Protein AF-A0A7S0CA68-F1 (afdb_monomer_lite)

InterPro domains:
  IPR006640 SprT-like [PF10263] (1-51)
  IPR006640 SprT-like [SM00731] (1-96)

Secondary structure (DSSP, 8-state):
-HHHHHHHHHHHHHHHHHHH---SSTTSHHHHHHHHHHHHHSTT----SS-------SEEEEES-TTT--EEEESS----TTT---TTT---EEEEPPPPTT--SGGG--B---PPPPHHHHHHHHHHHHHHH--

Sequence (135 aa):
ERLRATLLHEMCHAAAWLLDGVHTPPHGKNFKKWATIAMKKIKNVSVTTRHDYEIAYKFAWACTNEECGAVIKRQSRSVQVEKHCCASCKGKLIEIEVPTRGQSTKAGLTPKVKRDPSGFSLFVKENSRSVRQQM

Radius of gyration: 22.89 Å; chains: 1; bounding box: 49×37×55 Å

Structure (mmCIF, N/CA/C/O backbone):
data_AF-A0A7S0CA68-F1
#
_entry.id   AF-A0A7S0CA68-F1
#
loop_
_atom_site.group_PDB
_atom_site.id
_atom_site.type_symbol
_atom_site.label_atom_id
_atom_site.label_alt_id
_atom_site.label_comp_id
_atom_site.label_asym_id
_atom_site.label_entity_id
_atom_site.label_seq_id
_atom_site.pdbx_PDB_ins_code
_atom_site.Cartn_x
_atom_site.Cartn_y
_atom_site.Cartn_z
_atom_site.occupancy
_atom_site.B_iso_or_equiv
_atom_site.auth_seq_id
_atom_site.auth_comp_id
_atom_site.auth_asym_id
_atom_site.auth_atom_id
_atom_site.pdbx_PDB_model_num
ATOM 1 N N . GLU A 1 1 ? -1.668 -12.629 16.067 1.00 61.91 1 GLU A N 1
ATOM 2 C CA . GLU A 1 1 ? -1.860 -11.182 16.325 1.00 61.91 1 GLU A CA 1
ATOM 3 C C . GLU A 1 1 ? -2.539 -10.454 15.161 1.00 61.91 1 GLU A C 1
ATOM 5 O O . GLU A 1 1 ? -3.619 -9.908 15.358 1.00 61.91 1 GLU A O 1
ATOM 10 N N . ARG A 1 2 ? -1.995 -10.550 13.935 1.00 75.94 2 ARG A N 1
ATOM 11 C CA . ARG A 1 2 ? -2.513 -9.878 12.724 1.00 75.94 2 ARG A CA 1
ATOM 12 C C . ARG A 1 2 ? -4.020 -10.030 12.482 1.00 75.94 2 ARG A C 1
ATOM 14 O O . ARG A 1 2 ? -4.687 -9.032 12.264 1.00 75.94 2 ARG A O 1
ATOM 21 N N . LEU A 1 3 ? -4.572 -11.244 12.585 1.00 86.44 3 LEU A N 1
ATOM 22 C CA . LEU A 1 3 ? -6.011 -11.474 12.377 1.00 86.44 3 LEU A CA 1
ATOM 23 C C . LEU A 1 3 ? -6.884 -10.661 13.349 1.00 86.44 3 LEU A C 1
ATOM 25 O O . LEU A 1 3 ? -7.892 -10.101 12.938 1.00 86.44 3 LEU A O 1
ATOM 29 N N . ARG A 1 4 ? -6.481 -10.567 14.626 1.00 90.06 4 ARG A N 1
ATOM 30 C CA . ARG A 1 4 ? -7.228 -9.818 15.650 1.00 90.06 4 ARG A CA 1
ATOM 31 C C . ARG A 1 4 ? -7.174 -8.319 15.371 1.00 90.06 4 ARG A C 1
ATOM 33 O O . ARG A 1 4 ? -8.200 -7.662 15.470 1.00 90.06 4 ARG A O 1
ATOM 40 N N . ALA A 1 5 ? -6.008 -7.803 14.981 1.00 89.75 5 ALA A N 1
ATOM 41 C CA . ALA A 1 5 ? -5.843 -6.401 14.601 1.00 89.75 5 ALA A CA 1
ATOM 42 C C . ALA A 1 5 ? -6.661 -6.044 13.350 1.00 89.75 5 ALA A C 1
ATOM 44 O O . ALA A 1 5 ? -7.372 -5.043 13.354 1.00 89.75 5 ALA A O 1
ATOM 45 N N . THR A 1 6 ? -6.620 -6.889 12.313 1.00 92.25 6 THR A N 1
ATOM 46 C CA . THR A 1 6 ? -7.416 -6.707 11.091 1.00 92.25 6 THR A CA 1
ATOM 47 C C . THR A 1 6 ? -8.910 -6.756 11.388 1.00 92.25 6 THR A C 1
ATOM 49 O O . THR A 1 6 ? -9.625 -5.840 11.008 1.00 92.25 6 THR A O 1
ATOM 52 N N . LEU A 1 7 ? -9.392 -7.769 12.114 1.00 93.75 7 LEU A N 1
ATOM 53 C CA . LEU A 1 7 ? -10.812 -7.858 12.457 1.00 93.75 7 LEU A CA 1
ATOM 54 C C . LEU A 1 7 ? -11.267 -6.632 13.257 1.00 93.75 7 LEU A C 1
ATOM 56 O O . LEU A 1 7 ? -12.308 -6.054 12.962 1.00 93.75 7 LEU A O 1
ATOM 60 N N . LEU A 1 8 ? -10.470 -6.202 14.236 1.00 94.94 8 LEU A N 1
ATOM 61 C CA . LEU A 1 8 ? -10.816 -5.055 15.067 1.00 94.94 8 LEU A CA 1
ATOM 62 C C . LEU A 1 8 ? -10.810 -3.735 14.280 1.00 94.94 8 LEU A C 1
ATOM 64 O O . LEU A 1 8 ? -11.633 -2.864 14.555 1.00 94.94 8 LEU A O 1
ATOM 68 N N . HIS A 1 9 ? -9.939 -3.602 13.275 1.00 95.25 9 HIS A N 1
ATOM 69 C CA . HIS A 1 9 ? -9.961 -2.501 12.310 1.00 95.25 9 HIS A CA 1
ATOM 70 C C . HIS A 1 9 ? -11.286 -2.463 11.537 1.00 95.25 9 HIS A C 1
ATOM 72 O O . HIS A 1 9 ? -11.954 -1.428 11.526 1.00 95.25 9 HIS A O 1
ATOM 78 N N . GLU A 1 10 ? -11.716 -3.593 10.970 1.00 96.38 10 GLU A N 1
ATOM 79 C CA . GLU A 1 10 ? -12.992 -3.663 10.242 1.00 96.38 10 GLU A CA 1
ATOM 80 C C . GLU A 1 10 ? -14.196 -3.407 11.162 1.00 96.38 10 GLU A C 1
ATOM 82 O O . GLU A 1 10 ? -15.147 -2.727 10.778 1.00 96.38 10 GLU A O 1
ATOM 87 N N . MET A 1 11 ? -14.136 -3.852 12.422 1.00 96.94 11 MET A N 1
ATOM 88 C CA . MET A 1 11 ? -15.163 -3.528 13.419 1.00 96.94 11 MET A CA 1
ATOM 89 C C . MET A 1 11 ? -15.219 -2.028 13.744 1.00 96.94 11 MET A C 1
ATOM 91 O O . MET A 1 11 ? -16.301 -1.507 13.999 1.00 96.94 11 MET A O 1
ATOM 95 N N . CYS A 1 12 ? -14.091 -1.310 13.707 1.00 97.25 12 CYS A N 1
ATOM 96 C CA . CYS A 1 12 ? -14.083 0.146 13.888 1.00 97.25 12 CYS A CA 1
ATOM 97 C C . CYS A 1 12 ? -14.741 0.872 12.708 1.00 97.25 12 CYS A C 1
ATOM 99 O O . CYS A 1 12 ? -15.444 1.860 12.925 1.00 97.25 12 CYS A O 1
ATOM 101 N N . HIS A 1 13 ? -14.565 0.372 11.479 1.00 97.44 13 HIS A N 1
ATOM 102 C CA . HIS A 1 13 ? -15.323 0.856 10.321 1.00 97.44 13 HIS A CA 1
ATOM 103 C C . HIS A 1 13 ? -16.820 0.594 10.480 1.00 97.44 13 HIS A C 1
ATOM 105 O O . HIS A 1 13 ? -17.619 1.517 10.323 1.00 97.44 13 HIS A O 1
ATOM 111 N N . ALA A 1 14 ? -17.195 -0.631 10.854 1.00 97.88 14 ALA A N 1
ATOM 112 C CA . ALA A 1 14 ? -18.591 -0.997 11.067 1.00 97.88 14 ALA A CA 1
ATOM 113 C C . ALA A 1 14 ? -19.246 -0.138 12.161 1.00 97.88 14 ALA A C 1
ATOM 115 O O . ALA A 1 14 ? -20.358 0.341 11.973 1.00 97.88 14 ALA A O 1
ATOM 116 N N . ALA A 1 15 ? -18.551 0.121 13.271 1.00 97.81 15 ALA A N 1
ATOM 117 C CA . ALA A 1 15 ? -19.058 0.966 14.349 1.00 97.81 15 ALA A CA 1
ATOM 118 C C . ALA A 1 15 ? -19.211 2.435 13.922 1.00 97.81 15 ALA A C 1
ATOM 120 O O . ALA A 1 15 ? -20.242 3.044 14.200 1.00 97.81 15 ALA A O 1
ATOM 121 N N . ALA A 1 16 ? -18.233 2.999 13.203 1.00 97.75 16 ALA A N 1
ATOM 122 C CA . ALA A 1 16 ? -18.341 4.359 12.672 1.00 97.75 16 ALA A CA 1
ATOM 123 C C . ALA A 1 16 ? -19.540 4.505 11.717 1.00 97.75 16 ALA A C 1
ATOM 125 O O . ALA A 1 16 ? -20.260 5.502 11.781 1.00 97.75 16 ALA A O 1
ATOM 126 N N . TRP A 1 17 ? -19.791 3.489 10.887 1.00 97.94 17 TRP A N 1
ATOM 127 C CA . TRP A 1 17 ? -20.912 3.494 9.956 1.00 97.94 17 TRP A CA 1
ATOM 128 C C . TRP A 1 17 ? -22.262 3.282 10.650 1.00 97.94 17 TRP A C 1
ATOM 130 O O . TRP A 1 17 ? -23.155 4.110 10.497 1.00 97.94 17 TRP A O 1
ATOM 140 N N . LEU A 1 18 ? -22.410 2.204 11.424 1.00 98.19 18 LEU A N 1
ATOM 141 C CA . LEU A 1 18 ? -23.693 1.796 12.003 1.00 98.19 18 LEU A CA 1
ATOM 142 C C . LEU A 1 18 ? -24.118 2.660 13.195 1.00 98.19 18 LEU A C 1
ATOM 144 O O . LEU A 1 18 ? -25.312 2.869 13.386 1.00 98.19 18 LEU A O 1
ATOM 148 N N . LEU A 1 19 ? -23.167 3.138 14.007 1.00 97.69 19 LEU A N 1
ATOM 149 C CA . LEU A 1 19 ? -23.474 3.863 15.247 1.00 97.69 19 LEU A CA 1
ATOM 150 C C . LEU A 1 19 ? -23.360 5.378 15.097 1.00 97.69 19 LEU A C 1
ATOM 152 O O . LEU A 1 19 ? -24.133 6.100 15.716 1.00 97.69 19 LEU A O 1
ATOM 156 N N . ASP A 1 20 ? -22.409 5.867 14.295 1.00 97.25 20 ASP A N 1
ATOM 157 C CA . ASP A 1 20 ? -22.232 7.309 14.100 1.00 97.25 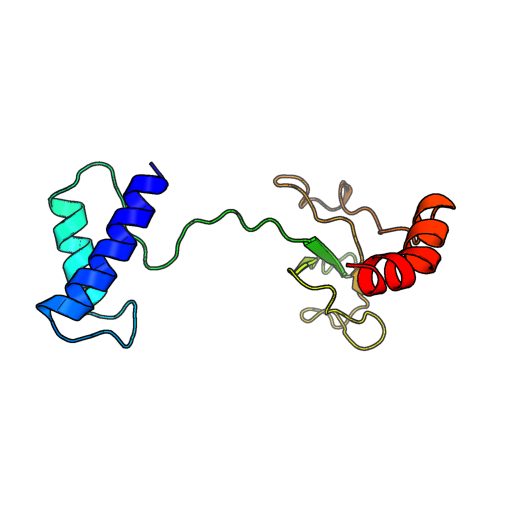20 ASP A CA 1
ATOM 158 C C . ASP A 1 20 ? -22.723 7.805 12.722 1.00 97.25 20 ASP A C 1
ATOM 160 O O . ASP A 1 20 ? -22.698 9.009 12.473 1.00 97.25 20 ASP A O 1
ATOM 164 N N . GLY A 1 21 ? -23.132 6.918 11.805 1.00 97.25 21 GLY A N 1
ATOM 165 C CA . GLY A 1 21 ? -23.590 7.297 10.460 1.00 97.25 21 GLY A CA 1
ATOM 166 C C . GLY A 1 21 ? -22.485 7.821 9.531 1.00 97.25 21 GLY A C 1
ATOM 167 O O . GLY A 1 21 ? -22.782 8.380 8.475 1.00 97.25 21 GLY A O 1
ATOM 168 N N . VAL A 1 22 ? -21.206 7.658 9.891 1.00 95.50 22 VAL A N 1
ATOM 169 C CA . VAL A 1 22 ? -20.061 8.207 9.147 1.00 95.50 22 VAL A CA 1
ATOM 170 C C . VAL A 1 22 ? -19.271 7.084 8.484 1.00 95.50 22 VAL A C 1
ATOM 172 O O . VAL A 1 22 ? -18.651 6.268 9.159 1.00 95.50 22 VAL A O 1
ATOM 175 N N . HIS A 1 23 ? -19.225 7.089 7.151 1.00 91.62 23 HIS A N 1
ATOM 176 C CA . HIS A 1 23 ? -18.395 6.161 6.366 1.00 91.62 23 HIS A CA 1
ATOM 177 C C . HIS A 1 23 ? -17.267 6.864 5.585 1.00 91.62 23 HIS A C 1
ATOM 179 O O . HIS A 1 23 ? -16.312 6.215 5.162 1.00 91.62 23 HIS A O 1
ATOM 185 N N . THR A 1 24 ? -17.345 8.192 5.427 1.00 93.19 24 THR A N 1
ATOM 186 C CA . THR A 1 24 ? -16.361 9.005 4.697 1.00 93.19 24 THR A CA 1
ATOM 187 C C . THR A 1 24 ? -15.902 10.189 5.560 1.00 93.19 24 THR A C 1
ATOM 189 O O . THR A 1 24 ? -16.749 10.917 6.075 1.00 93.19 24 THR A O 1
ATOM 192 N N . PRO A 1 25 ? -14.584 10.429 5.713 1.00 92.25 25 PRO A N 1
ATOM 193 C CA . PRO A 1 25 ? -13.481 9.572 5.276 1.00 92.25 25 PRO A CA 1
ATOM 194 C C . PRO A 1 25 ? -13.387 8.285 6.125 1.00 92.25 25 PRO A C 1
ATOM 196 O O . PRO A 1 25 ? -13.659 8.332 7.328 1.00 92.25 25 PRO A O 1
ATOM 199 N N . PRO A 1 26 ? -12.935 7.157 5.545 1.00 89.81 26 PRO A N 1
ATOM 200 C CA . PRO A 1 26 ? -12.976 5.841 6.194 1.00 89.81 26 PRO A CA 1
ATOM 201 C C . PRO A 1 26 ? -12.189 5.781 7.513 1.00 89.81 26 PRO A C 1
ATOM 203 O O . PRO A 1 26 ? -12.631 5.145 8.465 1.00 89.81 26 PRO A O 1
ATOM 206 N N . HIS A 1 27 ? -11.060 6.494 7.611 1.00 95.50 27 HIS A N 1
ATOM 207 C CA . HIS A 1 27 ? -10.198 6.543 8.806 1.00 95.50 27 HIS A CA 1
ATOM 208 C C . HIS A 1 27 ? -10.227 7.908 9.521 1.00 95.50 27 HIS A C 1
ATOM 210 O O . HIS A 1 27 ? -9.222 8.366 10.074 1.00 95.50 27 HIS A O 1
ATOM 216 N N . GLY A 1 28 ? -11.380 8.584 9.476 1.00 94.19 28 GLY A N 1
ATOM 217 C CA . GLY A 1 28 ? -11.612 9.896 10.087 1.00 94.19 28 GLY A CA 1
ATOM 218 C C . GLY A 1 28 ? -11.684 9.901 11.622 1.00 94.19 28 GLY A C 1
ATOM 219 O O . GLY A 1 28 ? -11.286 8.954 12.303 1.00 94.19 28 GLY A O 1
ATOM 220 N N . LYS A 1 29 ? -12.218 10.991 12.194 1.00 97.00 29 LYS A N 1
ATOM 221 C CA . LYS A 1 29 ? -12.359 11.170 13.655 1.00 97.00 29 LYS A CA 1
ATOM 222 C C . LYS A 1 29 ? -13.138 10.018 14.309 1.00 97.00 29 LYS A C 1
ATOM 224 O O . LYS A 1 29 ? -12.706 9.503 15.337 1.00 97.00 29 LYS A O 1
ATOM 229 N N . ASN A 1 30 ? -14.229 9.578 13.684 1.00 97.44 30 ASN A N 1
ATOM 230 C CA . ASN A 1 30 ? -15.092 8.501 14.177 1.00 97.44 30 ASN A CA 1
ATOM 231 C C . ASN A 1 30 ? -14.371 7.152 14.222 1.00 97.44 30 ASN A C 1
ATOM 233 O O . ASN A 1 30 ? -14.386 6.483 15.251 1.00 97.44 30 ASN A O 1
ATOM 237 N N . PHE A 1 31 ? -13.641 6.795 13.163 1.00 97.69 31 PHE A N 1
ATOM 238 C CA . PHE A 1 31 ? -12.803 5.596 13.172 1.00 97.69 31 PHE A CA 1
ATOM 239 C C . PHE A 1 31 ? -11.788 5.631 14.325 1.00 97.69 31 PHE A C 1
ATOM 241 O O . PHE A 1 31 ? -11.680 4.674 15.087 1.00 97.69 31 PHE A O 1
ATOM 248 N N . LYS A 1 32 ? -11.081 6.757 14.513 1.00 96.81 32 LYS A N 1
ATOM 249 C CA . LYS A 1 32 ? -10.080 6.917 15.588 1.00 96.81 32 LYS A CA 1
ATOM 250 C C . LYS A 1 32 ? -10.693 6.837 16.992 1.00 96.81 32 LYS A C 1
ATOM 252 O O . LYS A 1 32 ? -10.067 6.282 17.899 1.00 96.81 32 LYS A O 1
ATOM 257 N N . LYS A 1 33 ? -11.915 7.356 17.172 1.00 97.50 33 LYS A N 1
ATOM 258 C CA . LYS A 1 33 ? -12.717 7.205 18.399 1.00 97.50 33 LYS A CA 1
ATOM 259 C C . LYS A 1 33 ? -12.943 5.721 18.700 1.00 97.50 33 LYS A C 1
ATOM 261 O O . LYS A 1 33 ? -12.567 5.266 19.780 1.00 97.50 33 LYS A O 1
ATOM 266 N N . TRP A 1 34 ? -13.480 4.958 17.747 1.00 97.75 34 TRP A N 1
ATOM 267 C CA . T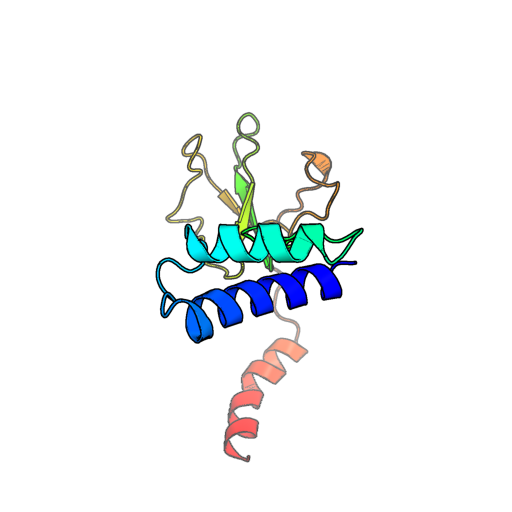RP A 1 34 ? -13.744 3.526 17.936 1.00 97.75 34 TRP A CA 1
ATOM 268 C C . TRP A 1 34 ? -12.472 2.701 18.113 1.00 97.75 34 TRP A C 1
ATOM 270 O O . TRP A 1 34 ? -12.428 1.870 19.015 1.00 97.75 34 TRP A O 1
ATOM 280 N N . ALA A 1 35 ? -11.407 3.001 17.369 1.00 96.44 35 ALA A N 1
ATOM 281 C CA . ALA A 1 35 ? -10.103 2.364 17.542 1.00 96.44 35 ALA A CA 1
ATOM 282 C C . ALA A 1 35 ? -9.557 2.566 18.966 1.00 96.44 35 ALA A C 1
ATOM 284 O O . ALA A 1 35 ? -9.076 1.624 19.591 1.00 96.44 35 ALA A O 1
ATOM 285 N N . THR A 1 36 ? -9.695 3.775 19.521 1.00 96.38 36 THR A N 1
ATOM 286 C CA . THR A 1 36 ? -9.270 4.084 20.896 1.00 96.38 36 THR A CA 1
ATOM 287 C C . THR A 1 36 ? -10.090 3.312 21.931 1.00 96.38 36 THR A C 1
ATOM 289 O O . THR A 1 36 ? -9.532 2.773 22.887 1.00 96.38 36 THR A O 1
ATOM 292 N N . ILE A 1 37 ? -11.413 3.236 21.752 1.00 96.38 37 ILE A N 1
ATOM 293 C CA . ILE A 1 37 ? -12.300 2.461 22.634 1.00 96.38 37 ILE A CA 1
ATOM 294 C C . ILE A 1 37 ? -11.939 0.971 22.570 1.00 96.38 37 ILE A C 1
ATOM 296 O O . ILE A 1 37 ? -11.780 0.323 23.606 1.00 96.38 37 ILE A O 1
ATOM 300 N N . ALA A 1 38 ? -11.758 0.450 21.359 1.00 95.38 38 ALA A N 1
ATOM 301 C CA . ALA A 1 38 ? -11.425 -0.938 21.093 1.00 95.38 38 ALA A CA 1
ATOM 302 C C . ALA A 1 38 ? -10.084 -1.342 21.726 1.00 95.38 38 ALA A C 1
ATOM 304 O O . ALA A 1 38 ? -10.041 -2.315 22.476 1.00 95.38 38 ALA A O 1
ATOM 305 N N . MET A 1 39 ? -9.020 -0.559 21.516 1.00 94.88 39 MET A N 1
ATOM 306 C CA . MET A 1 39 ? -7.690 -0.821 22.088 1.00 94.88 39 MET A CA 1
ATOM 307 C C . MET A 1 39 ? -7.655 -0.712 23.622 1.00 94.88 39 MET A C 1
ATOM 309 O O . MET A 1 39 ? -6.855 -1.384 24.268 1.00 94.88 39 MET A O 1
ATOM 313 N N . LYS A 1 40 ? -8.538 0.088 24.241 1.00 94.75 40 LYS A N 1
ATOM 314 C CA . LYS A 1 40 ? -8.686 0.115 25.710 1.00 94.75 40 LYS A CA 1
ATOM 315 C C . LYS A 1 40 ? -9.338 -1.155 26.261 1.00 94.75 40 LYS A C 1
ATOM 317 O O . LYS A 1 40 ? -9.029 -1.560 27.379 1.00 94.75 40 LYS A O 1
ATOM 322 N N . LYS A 1 41 ? -10.272 -1.755 25.517 1.00 94.44 41 LYS A N 1
ATOM 323 C CA . LYS A 1 41 ? -11.022 -2.946 25.948 1.00 94.44 41 LYS A CA 1
ATOM 324 C C . LYS A 1 41 ? -10.298 -4.248 25.611 1.00 94.44 41 LYS A C 1
ATOM 326 O O . LYS A 1 41 ? -10.305 -5.172 26.420 1.00 94.44 41 LYS A O 1
ATOM 331 N N . ILE A 1 42 ? -9.667 -4.317 24.445 1.00 91.50 42 ILE A N 1
ATOM 332 C CA . ILE A 1 42 ? -8.963 -5.499 23.950 1.00 91.50 42 ILE A CA 1
ATOM 333 C C . ILE A 1 42 ? -7.463 -5.245 24.081 1.00 91.50 42 ILE A C 1
ATOM 335 O O . ILE A 1 42 ? -6.862 -4.543 23.272 1.00 91.50 42 ILE A O 1
ATOM 339 N N . LYS A 1 43 ? -6.860 -5.824 25.125 1.00 87.75 43 LYS A N 1
ATOM 340 C CA . LYS A 1 43 ? -5.414 -5.735 25.369 1.00 87.75 43 LYS A CA 1
ATOM 341 C C . LYS A 1 43 ? -4.626 -6.500 24.297 1.00 87.75 43 LYS A C 1
ATOM 343 O O . LYS A 1 43 ? -5.132 -7.458 23.712 1.00 87.75 43 LYS A O 1
ATOM 348 N N . ASN A 1 44 ? -3.364 -6.113 24.101 1.00 86.81 44 ASN A N 1
ATOM 349 C CA . ASN A 1 44 ? -2.412 -6.753 23.180 1.00 86.81 44 ASN A CA 1
ATOM 350 C C . ASN A 1 44 ? -2.856 -6.743 21.703 1.00 86.81 44 ASN A C 1
ATOM 352 O O . ASN A 1 44 ? -2.562 -7.674 20.955 1.00 86.81 44 ASN A O 1
ATOM 356 N N . VAL A 1 45 ? -3.602 -5.714 21.286 1.00 88.56 45 VAL A N 1
ATOM 357 C CA . VAL A 1 45 ? -3.968 -5.476 19.884 1.00 88.56 45 VAL A CA 1
ATOM 358 C C . VAL A 1 45 ? -3.826 -3.987 19.591 1.00 88.56 45 VAL A C 1
ATOM 360 O O . VAL A 1 45 ? -4.360 -3.158 20.324 1.00 88.56 45 VAL A O 1
ATOM 363 N N . SER A 1 46 ? -3.128 -3.651 18.507 1.00 90.12 46 SER A N 1
ATOM 364 C CA . SER A 1 46 ? -3.021 -2.282 18.000 1.00 90.12 46 SER A CA 1
ATOM 365 C C . SER A 1 46 ? -3.853 -2.132 16.729 1.00 90.12 46 SER A C 1
ATOM 367 O O . SER A 1 46 ? -3.714 -2.922 15.795 1.00 90.12 46 SER A O 1
ATOM 369 N N . VAL A 1 47 ? -4.732 -1.129 16.699 1.00 91.38 47 VAL A N 1
ATOM 370 C CA . VAL A 1 47 ? -5.530 -0.777 15.520 1.00 91.38 47 VAL A CA 1
ATOM 371 C C . VAL A 1 47 ? -4.892 0.434 14.851 1.00 91.38 47 VAL A C 1
ATOM 373 O O . VAL A 1 47 ? -4.904 1.542 15.383 1.00 91.38 47 VAL A O 1
ATOM 376 N N . THR A 1 48 ? -4.348 0.223 13.660 1.00 90.38 48 THR A N 1
ATOM 377 C CA . THR A 1 48 ? -3.762 1.263 12.806 1.00 90.38 48 THR A CA 1
ATOM 378 C C . THR A 1 48 ? -4.750 1.693 11.721 1.00 90.38 48 THR A C 1
ATOM 380 O O . THR A 1 48 ? -5.741 1.016 11.464 1.00 90.38 48 THR A O 1
ATOM 383 N N . THR A 1 49 ? -4.489 2.811 11.039 1.00 87.81 49 THR A N 1
ATOM 384 C CA . THR A 1 49 ? -5.290 3.268 9.881 1.00 87.81 49 THR A CA 1
ATOM 385 C C . THR A 1 49 ? -4.919 2.572 8.571 1.00 87.81 49 THR A C 1
ATOM 387 O O . THR A 1 49 ? -5.573 2.768 7.555 1.00 87.81 49 THR A O 1
ATOM 390 N N . ARG A 1 50 ? -3.857 1.763 8.576 1.00 82.75 50 ARG A N 1
ATOM 391 C CA . ARG A 1 50 ? -3.393 0.975 7.436 1.00 82.75 50 ARG A CA 1
ATOM 392 C C . ARG A 1 50 ? -3.139 -0.444 7.907 1.00 82.75 50 ARG A C 1
ATOM 394 O O . ARG A 1 50 ? -2.465 -0.629 8.919 1.00 82.75 50 ARG A O 1
ATOM 401 N N . HIS A 1 51 ? -3.612 -1.429 7.158 1.00 73.06 51 HIS A N 1
ATOM 402 C CA . HIS A 1 51 ? -3.253 -2.817 7.414 1.00 73.06 51 HIS A CA 1
ATOM 403 C C . HIS A 1 51 ? -1.753 -3.036 7.206 1.00 73.06 51 HIS A C 1
ATOM 405 O O . HIS A 1 51 ? -1.172 -2.584 6.214 1.00 73.06 51 HIS A O 1
ATOM 411 N N . ASP A 1 52 ? -1.134 -3.771 8.122 1.00 67.69 52 ASP A N 1
ATOM 412 C CA . ASP A 1 52 ? 0.241 -4.225 7.954 1.00 67.69 52 ASP A CA 1
ATOM 413 C C . ASP A 1 52 ? 0.262 -5.493 7.087 1.00 67.69 52 ASP A C 1
ATOM 415 O O . ASP A 1 52 ? 0.292 -6.627 7.570 1.00 67.69 52 ASP A O 1
ATOM 419 N N . TYR A 1 53 ? 0.119 -5.301 5.775 1.00 70.31 53 TYR A N 1
ATOM 420 C CA . TYR A 1 53 ? 0.365 -6.356 4.799 1.00 70.31 53 TYR A CA 1
ATOM 421 C C . TYR A 1 53 ? 1.811 -6.275 4.324 1.00 70.31 53 TYR A C 1
ATOM 423 O O . TYR A 1 53 ? 2.254 -5.239 3.817 1.00 70.31 53 TYR A O 1
ATOM 431 N N . GLU A 1 54 ? 2.521 -7.399 4.396 1.00 67.31 54 GLU A N 1
ATOM 432 C CA . GLU A 1 54 ? 3.722 -7.585 3.593 1.00 67.31 54 GLU A CA 1
ATOM 433 C C . GLU A 1 54 ? 3.317 -7.619 2.121 1.00 67.31 54 GLU A C 1
ATOM 435 O O . GLU A 1 54 ? 2.656 -8.545 1.650 1.00 67.31 54 GLU A O 1
ATOM 440 N N . ILE A 1 55 ? 3.673 -6.561 1.392 1.00 76.69 55 ILE A N 1
ATOM 441 C CA . ILE A 1 55 ? 3.370 -6.469 -0.031 1.00 76.69 55 ILE A CA 1
ATOM 442 C C . ILE A 1 55 ? 4.412 -7.288 -0.790 1.00 76.69 55 ILE A C 1
ATOM 444 O O . ILE A 1 55 ? 5.534 -6.833 -1.020 1.00 76.69 55 ILE A O 1
ATOM 448 N N . ALA A 1 56 ? 4.016 -8.483 -1.220 1.00 82.31 56 ALA A N 1
ATOM 449 C CA . ALA A 1 56 ? 4.740 -9.219 -2.245 1.00 82.31 56 ALA A CA 1
ATOM 450 C C . ALA A 1 56 ? 4.497 -8.539 -3.600 1.00 82.31 56 AL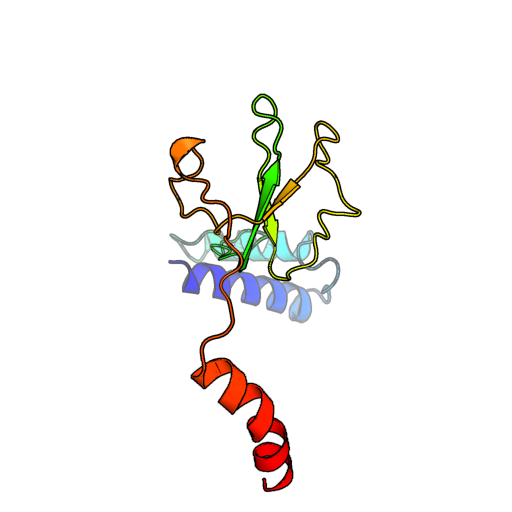A A C 1
ATOM 452 O O . ALA A 1 56 ? 3.372 -8.513 -4.101 1.00 82.31 56 ALA A O 1
ATOM 453 N N . TYR A 1 57 ? 5.538 -7.946 -4.180 1.00 88.44 57 TYR A N 1
ATOM 454 C CA . TYR A 1 57 ? 5.474 -7.356 -5.517 1.00 88.44 57 TYR A CA 1
ATOM 455 C C . TYR A 1 57 ? 5.769 -8.413 -6.579 1.00 88.44 57 TYR A C 1
ATOM 457 O O . TYR A 1 57 ? 6.518 -9.352 -6.328 1.00 88.44 57 TYR A O 1
ATOM 465 N N . LYS A 1 58 ? 5.201 -8.249 -7.777 1.00 89.31 58 LYS A N 1
ATOM 466 C CA . LYS A 1 58 ? 5.422 -9.168 -8.908 1.00 89.31 58 LYS A CA 1
ATOM 467 C C . LYS A 1 58 ? 6.520 -8.692 -9.856 1.00 89.31 58 LYS A C 1
ATOM 469 O O . LYS A 1 58 ? 7.147 -9.506 -10.527 1.00 89.31 58 LYS A O 1
ATOM 474 N N . PHE A 1 59 ? 6.739 -7.381 -9.918 1.00 92.50 59 PHE A N 1
ATOM 475 C CA . PHE A 1 59 ? 7.688 -6.757 -10.835 1.00 92.50 59 PHE A CA 1
ATOM 476 C C . PHE A 1 59 ? 8.514 -5.698 -10.113 1.00 92.50 59 PHE A C 1
ATOM 478 O O . PHE A 1 59 ? 7.997 -4.987 -9.242 1.00 92.50 59 PHE A O 1
ATOM 485 N N . ALA A 1 60 ? 9.784 -5.584 -10.491 1.00 93.38 60 ALA A N 1
ATOM 486 C CA . ALA A 1 60 ? 10.688 -4.573 -9.973 1.00 93.38 60 ALA A CA 1
ATOM 487 C C . ALA A 1 60 ? 11.612 -4.028 -11.071 1.00 93.38 60 ALA A C 1
ATOM 489 O O . ALA A 1 60 ? 11.933 -4.729 -12.028 1.00 93.38 60 ALA A O 1
ATOM 490 N N . TRP A 1 61 ? 12.036 -2.773 -10.919 1.00 94.00 61 TRP A N 1
ATOM 491 C CA . TRP A 1 61 ? 12.988 -2.108 -11.805 1.00 94.00 61 TRP A CA 1
ATOM 492 C C . TRP A 1 61 ? 14.038 -1.369 -10.992 1.00 94.00 61 TRP A C 1
ATOM 494 O O . TRP A 1 61 ? 13.684 -0.662 -10.050 1.00 94.00 61 TRP A O 1
ATOM 504 N N . ALA A 1 62 ? 15.302 -1.500 -11.375 1.00 93.50 62 ALA A N 1
ATOM 505 C CA . ALA A 1 62 ? 16.407 -0.755 -10.784 1.00 93.50 62 ALA A CA 1
ATOM 506 C C . ALA A 1 62 ? 16.870 0.361 -11.721 1.00 93.50 62 ALA A C 1
ATOM 508 O O . ALA A 1 62 ? 16.847 0.212 -12.947 1.00 93.50 62 ALA A O 1
ATOM 509 N N . CYS A 1 63 ? 17.299 1.479 -11.142 1.00 93.81 63 CYS A N 1
ATOM 510 C CA . CYS A 1 63 ? 18.012 2.508 -11.880 1.00 93.81 63 CYS A CA 1
ATOM 511 C C . CYS A 1 63 ? 19.411 2.022 -12.262 1.00 93.81 63 CYS A C 1
ATOM 513 O O . CYS A 1 63 ? 20.113 1.442 -11.440 1.00 93.81 63 CYS A O 1
ATOM 515 N N . THR A 1 64 ? 19.818 2.298 -13.500 1.00 90.25 64 THR A N 1
ATOM 516 C CA . THR A 1 64 ? 21.155 1.951 -13.999 1.00 90.25 64 THR A CA 1
ATOM 517 C C . THR A 1 64 ? 22.247 2.888 -13.489 1.00 90.25 64 THR A C 1
ATOM 519 O O . THR A 1 64 ? 23.418 2.575 -13.641 1.00 90.25 64 THR A O 1
ATOM 522 N N . ASN A 1 65 ? 21.892 4.053 -12.933 1.00 89.81 65 ASN A N 1
ATOM 523 C CA . ASN A 1 65 ? 22.868 4.942 -12.311 1.00 89.81 65 ASN A CA 1
ATOM 524 C C . ASN A 1 65 ? 23.264 4.372 -10.941 1.00 89.81 65 ASN A C 1
ATOM 526 O O . ASN A 1 65 ? 22.441 4.324 -10.018 1.00 89.81 65 ASN A O 1
ATOM 530 N N . GLU A 1 66 ? 24.529 3.973 -10.820 1.00 83.81 66 GLU A N 1
ATOM 531 C CA . GLU A 1 66 ? 25.089 3.351 -9.622 1.00 83.81 66 GLU A CA 1
ATOM 532 C C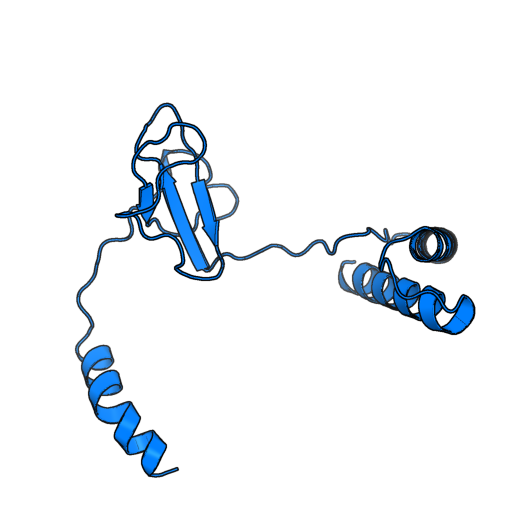 . GLU A 1 66 ? 25.036 4.250 -8.383 1.00 83.81 66 GLU A C 1
ATOM 534 O O . GLU A 1 66 ? 24.906 3.739 -7.269 1.00 83.81 66 GLU A O 1
ATOM 539 N N . GLU A 1 67 ? 25.083 5.570 -8.549 1.00 89.00 67 GLU A N 1
ATOM 540 C CA . GLU A 1 67 ? 24.984 6.527 -7.441 1.00 89.00 67 GLU A CA 1
ATOM 541 C C . GLU A 1 67 ? 23.539 6.693 -6.950 1.00 89.00 67 GLU A C 1
ATOM 543 O O . GLU A 1 67 ? 23.305 7.065 -5.803 1.00 89.00 67 GLU A O 1
ATOM 548 N N . CYS A 1 68 ? 22.547 6.379 -7.792 1.00 90.19 68 CYS A N 1
ATOM 549 C CA . CYS A 1 68 ? 21.137 6.554 -7.454 1.00 90.19 68 CYS A CA 1
ATOM 550 C C . CYS A 1 68 ? 20.571 5.376 -6.654 1.00 90.19 68 CYS A C 1
ATOM 552 O O . CYS A 1 68 ? 19.852 5.585 -5.678 1.00 90.19 68 CYS A O 1
ATOM 554 N N . GLY A 1 69 ? 20.829 4.139 -7.093 1.00 85.44 69 GLY A N 1
ATOM 555 C CA . GLY A 1 69 ? 20.372 2.925 -6.400 1.00 85.44 69 GLY A CA 1
ATOM 556 C C . GLY A 1 69 ? 18.848 2.764 -6.255 1.00 85.44 69 GLY A C 1
ATOM 557 O O . GLY A 1 69 ? 18.394 1.887 -5.522 1.00 85.44 69 GLY A O 1
ATOM 558 N N . ALA A 1 70 ? 18.036 3.590 -6.925 1.00 90.19 70 ALA A N 1
ATOM 559 C CA . ALA A 1 70 ? 16.584 3.550 -6.788 1.00 90.19 70 ALA A CA 1
ATOM 560 C C . ALA A 1 70 ? 15.991 2.243 -7.340 1.00 90.19 70 ALA A C 1
ATOM 562 O O . ALA A 1 70 ? 16.304 1.832 -8.459 1.00 90.19 70 ALA A O 1
ATOM 563 N N . VAL A 1 71 ? 15.074 1.638 -6.576 1.00 91.81 71 VAL A N 1
ATOM 564 C CA . VAL A 1 71 ? 14.326 0.437 -6.973 1.00 91.81 71 VAL A CA 1
ATOM 565 C C . VAL A 1 71 ? 12.825 0.699 -6.900 1.00 91.81 71 VAL A C 1
ATOM 567 O O . VAL A 1 71 ? 12.279 1.050 -5.855 1.00 91.81 71 VAL A O 1
ATOM 570 N N . ILE A 1 72 ? 12.141 0.481 -8.016 1.00 91.88 72 ILE A N 1
ATOM 571 C CA . ILE A 1 72 ? 10.693 0.627 -8.163 1.00 91.88 72 ILE A CA 1
ATOM 572 C C . ILE A 1 72 ? 10.074 -0.767 -8.102 1.00 91.88 72 ILE A C 1
ATOM 574 O O . ILE A 1 72 ? 10.479 -1.634 -8.865 1.00 91.88 72 ILE A O 1
ATOM 578 N N . LYS A 1 73 ? 9.067 -0.992 -7.249 1.00 92.38 73 LYS A N 1
ATOM 579 C CA . LYS A 1 73 ? 8.327 -2.267 -7.171 1.00 92.38 73 LYS A CA 1
ATOM 580 C C . LYS A 1 73 ? 6.842 -2.053 -7.497 1.00 92.38 73 LYS A C 1
ATOM 582 O O . LYS A 1 73 ? 6.255 -1.068 -7.048 1.00 92.38 73 LYS A O 1
ATOM 587 N N . ARG A 1 74 ? 6.224 -2.934 -8.298 1.00 92.44 74 ARG A N 1
ATOM 588 C CA . ARG A 1 74 ? 4.809 -2.832 -8.733 1.00 92.44 74 ARG A CA 1
ATOM 589 C C . ARG A 1 74 ? 4.118 -4.203 -8.807 1.00 92.44 74 ARG A C 1
ATOM 591 O O . ARG A 1 74 ? 4.763 -5.248 -8.875 1.00 92.44 74 ARG A O 1
ATOM 598 N N . GLN A 1 75 ? 2.782 -4.183 -8.794 1.00 91.06 75 GLN A N 1
ATOM 599 C CA . GLN A 1 75 ? 1.937 -5.375 -8.977 1.00 91.06 75 GLN A CA 1
ATOM 600 C C . GLN A 1 75 ? 1.692 -5.715 -10.452 1.00 91.06 75 GLN A C 1
ATOM 602 O O . GLN A 1 75 ? 1.574 -6.884 -10.808 1.00 91.06 75 GLN A O 1
ATOM 607 N N . SER A 1 76 ? 1.644 -4.703 -11.316 1.00 92.62 76 SER A N 1
ATOM 608 C CA . SER A 1 76 ? 1.549 -4.846 -12.768 1.00 92.62 76 SER A CA 1
ATOM 609 C C . SER A 1 76 ? 2.876 -4.483 -13.434 1.00 92.62 76 SER A C 1
ATOM 611 O O . SER A 1 76 ? 3.671 -3.714 -12.886 1.00 92.62 76 SER A O 1
ATOM 613 N N . ARG A 1 77 ? 3.117 -5.021 -14.635 1.00 92.38 77 ARG A N 1
ATOM 614 C CA . ARG A 1 77 ? 4.296 -4.709 -15.459 1.00 92.38 77 ARG A CA 1
ATOM 615 C C . ARG A 1 77 ? 4.120 -3.370 -16.192 1.00 92.38 77 ARG A C 1
ATOM 617 O O . ARG A 1 77 ? 4.123 -3.321 -17.414 1.00 92.38 77 ARG A O 1
ATOM 624 N N . SER A 1 78 ? 3.871 -2.295 -15.443 1.00 93.06 78 SER A N 1
ATOM 625 C CA . SER A 1 78 ? 3.458 -0.988 -15.982 1.00 93.06 78 SER A CA 1
ATOM 626 C C . SER A 1 78 ? 4.606 -0.039 -16.333 1.00 93.06 78 SER A C 1
ATOM 628 O O . SER A 1 78 ? 4.381 0.981 -16.982 1.00 93.06 78 SER A O 1
ATOM 630 N N . VAL A 1 79 ? 5.836 -0.337 -15.912 1.00 93.06 79 VAL A N 1
ATOM 631 C CA . VAL A 1 79 ? 6.998 0.493 -16.238 1.00 93.06 79 VAL A CA 1
ATOM 632 C C . VAL A 1 79 ? 7.547 0.069 -17.600 1.00 93.06 79 VAL A C 1
ATOM 634 O O . VAL A 1 79 ? 8.109 -1.014 -17.738 1.00 93.06 79 VAL A O 1
ATOM 637 N N . GLN A 1 80 ? 7.370 0.939 -18.597 1.00 92.50 80 GLN A N 1
ATOM 638 C CA . GLN A 1 80 ? 7.966 0.808 -19.929 1.00 92.50 80 GLN A CA 1
ATOM 639 C C . GLN A 1 80 ? 9.330 1.500 -19.902 1.00 92.50 80 GLN A C 1
ATOM 641 O O . GLN A 1 80 ? 9.386 2.727 -19.834 1.00 92.50 80 GLN A O 1
ATOM 646 N N . VAL A 1 81 ? 10.419 0.730 -19.901 1.00 91.75 81 VAL A N 1
ATOM 647 C CA . VAL A 1 81 ? 11.793 1.250 -19.737 1.00 91.75 81 VAL A CA 1
ATOM 648 C C . VAL A 1 81 ? 12.237 2.155 -20.892 1.00 91.75 81 VAL A C 1
ATOM 650 O O . VAL A 1 81 ? 13.167 2.940 -20.742 1.00 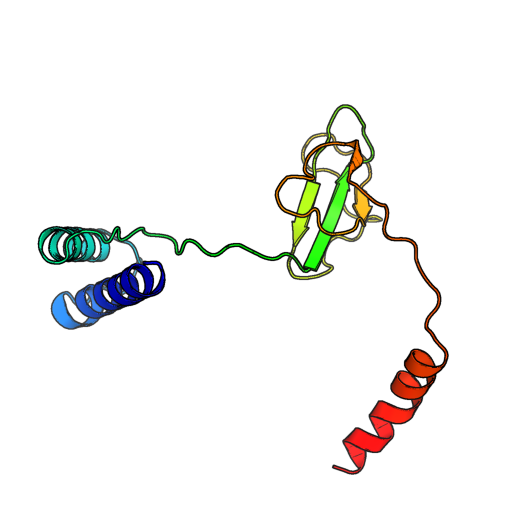91.75 81 VAL A O 1
ATOM 653 N N . GLU A 1 82 ? 11.541 2.084 -22.025 1.00 91.25 82 GLU A N 1
ATOM 654 C CA . GLU A 1 82 ? 11.751 2.912 -23.212 1.00 91.25 82 GLU A CA 1
ATOM 655 C C . GLU A 1 82 ? 11.127 4.310 -23.074 1.00 91.25 82 GLU A C 1
ATOM 657 O O . GLU A 1 82 ? 11.558 5.244 -23.742 1.00 91.25 82 GLU A O 1
ATOM 662 N N . LYS A 1 83 ? 10.107 4.460 -22.218 1.00 93.50 83 LYS A N 1
ATOM 663 C CA . LYS A 1 83 ? 9.360 5.719 -22.034 1.00 93.50 83 LYS A CA 1
ATOM 664 C C . LYS A 1 83 ? 9.557 6.338 -20.660 1.00 93.50 83 LYS A C 1
ATOM 666 O O . LYS A 1 83 ? 9.403 7.544 -20.496 1.00 93.50 83 LYS A O 1
ATOM 671 N N . HIS A 1 84 ? 9.827 5.515 -19.654 1.00 95.75 84 HIS A N 1
ATOM 672 C CA . HIS A 1 84 ? 9.932 5.938 -18.267 1.00 95.75 84 HIS A CA 1
ATOM 673 C C . HIS A 1 84 ? 11.389 5.955 -17.816 1.00 95.75 84 HIS A C 1
ATOM 675 O O . HIS A 1 84 ? 12.167 5.056 -18.126 1.00 95.75 84 HIS A O 1
ATOM 681 N N . CYS A 1 85 ? 11.728 6.954 -17.008 1.00 95.38 85 CYS A N 1
ATOM 682 C CA . CYS A 1 85 ? 13.041 7.103 -16.397 1.00 95.38 85 CYS A CA 1
ATOM 683 C C . CYS A 1 85 ? 12.948 7.112 -14.867 1.00 95.38 85 CYS A C 1
ATOM 685 O O . CYS A 1 85 ? 11.865 7.208 -14.280 1.00 95.38 85 CYS A O 1
ATOM 687 N N . CYS A 1 86 ? 14.099 6.995 -14.208 1.00 95.19 86 CYS A N 1
ATOM 688 C CA . CYS A 1 86 ? 14.193 7.109 -12.760 1.00 95.19 86 CYS A CA 1
ATOM 689 C C . CYS A 1 86 ? 13.676 8.479 -12.297 1.00 95.19 86 CYS A C 1
ATOM 691 O O . CYS A 1 86 ? 14.127 9.520 -12.773 1.00 95.19 86 CYS A O 1
ATOM 693 N N . ALA A 1 87 ? 12.756 8.493 -11.332 1.00 93.19 87 ALA A N 1
ATOM 694 C CA . ALA A 1 87 ? 12.205 9.741 -10.811 1.00 93.19 87 ALA A CA 1
ATOM 695 C C . ALA A 1 87 ? 13.278 10.622 -10.145 1.00 93.19 87 ALA A C 1
ATOM 697 O O . ALA A 1 87 ? 13.212 11.842 -10.288 1.00 93.19 87 ALA A O 1
ATOM 698 N N . SER A 1 88 ? 14.263 9.998 -9.486 1.00 93.50 88 SER A N 1
ATOM 699 C CA . SER A 1 88 ? 15.297 10.670 -8.691 1.00 93.50 88 SER A CA 1
ATOM 700 C C . SER A 1 88 ? 16.414 11.288 -9.533 1.00 93.50 88 SER A C 1
ATOM 702 O O . SER A 1 88 ? 16.768 12.436 -9.305 1.00 93.50 88 SER A O 1
ATOM 704 N N . CYS A 1 89 ? 16.965 10.556 -10.509 1.00 94.69 89 CYS A N 1
ATOM 705 C CA . CYS A 1 89 ? 18.135 11.003 -11.284 1.00 94.69 89 CYS A CA 1
ATOM 706 C C . CYS A 1 89 ? 17.901 11.081 -12.800 1.00 94.69 89 CYS A C 1
ATOM 708 O O . CYS A 1 89 ? 18.837 11.330 -13.550 1.00 94.69 89 CYS A O 1
ATOM 710 N N . LYS A 1 90 ? 16.678 10.800 -13.273 1.00 95.06 90 LYS A N 1
ATOM 711 C CA . LYS A 1 90 ? 16.316 10.714 -14.703 1.00 95.06 90 LYS A CA 1
ATOM 712 C C . LYS A 1 90 ? 17.090 9.663 -15.516 1.00 95.06 90 LYS A C 1
ATOM 714 O O . LYS A 1 90 ? 16.927 9.595 -16.729 1.00 95.06 90 LYS A O 1
ATOM 719 N N . GLY A 1 91 ? 17.868 8.800 -14.861 1.00 92.69 91 GLY A N 1
ATOM 720 C CA . GLY A 1 91 ? 18.583 7.691 -15.494 1.00 92.69 91 GLY A CA 1
ATOM 721 C C . GLY A 1 91 ? 17.663 6.593 -16.041 1.00 92.69 91 GLY A C 1
ATOM 722 O O . GLY A 1 91 ? 16.467 6.541 -15.731 1.00 92.69 91 GLY A O 1
ATOM 723 N N . LYS A 1 92 ? 18.238 5.685 -16.838 1.00 94.44 92 LYS A N 1
ATOM 724 C CA . LYS A 1 92 ? 17.527 4.525 -17.395 1.00 94.44 92 LYS A CA 1
ATOM 725 C C . LYS A 1 92 ? 17.133 3.535 -16.293 1.00 94.44 92 LYS A C 1
ATOM 727 O O . LYS A 1 92 ? 17.721 3.502 -15.209 1.00 94.44 92 LYS A O 1
ATOM 732 N N . LEU A 1 93 ? 16.109 2.740 -16.585 1.00 94.38 93 LEU A N 1
ATOM 733 C CA . LEU A 1 93 ? 15.599 1.684 -15.717 1.00 94.38 93 LEU A CA 1
ATOM 734 C C . LEU A 1 93 ? 15.778 0.330 -16.403 1.00 94.38 93 LEU A C 1
ATOM 736 O O . LEU A 1 93 ? 15.607 0.225 -17.615 1.00 94.38 93 LEU A O 1
ATOM 740 N N . ILE A 1 94 ? 16.069 -0.706 -15.623 1.00 92.88 94 ILE A N 1
ATOM 741 C CA . ILE A 1 94 ? 16.093 -2.100 -16.083 1.00 92.88 94 ILE A CA 1
ATOM 742 C C . ILE A 1 94 ? 15.165 -2.944 -15.220 1.00 92.88 94 ILE A C 1
ATOM 744 O O . ILE A 1 94 ? 15.082 -2.728 -14.013 1.00 92.88 94 ILE A O 1
ATOM 748 N N . GLU A 1 95 ? 14.446 -3.889 -15.827 1.00 93.25 95 GLU A N 1
ATOM 749 C CA . GLU A 1 95 ? 13.638 -4.846 -15.065 1.00 93.25 95 GLU A CA 1
ATOM 750 C C . GLU A 1 95 ? 14.545 -5.872 -14.383 1.00 93.25 95 GLU A C 1
ATOM 752 O O . GLU A 1 95 ? 15.443 -6.449 -15.001 1.00 93.25 95 GLU A O 1
ATOM 757 N N . ILE A 1 96 ? 14.275 -6.108 -13.108 1.00 91.75 96 ILE A N 1
ATOM 758 C CA . ILE A 1 96 ? 15.023 -7.019 -12.247 1.00 91.75 96 ILE A CA 1
ATOM 759 C C . ILE A 1 96 ? 14.077 -8.036 -11.608 1.00 91.75 96 ILE A C 1
ATOM 761 O O . ILE A 1 96 ? 12.850 -7.867 -11.613 1.00 91.75 96 ILE A O 1
ATOM 765 N N . GLU A 1 97 ? 14.635 -9.094 -11.032 1.00 88.81 97 GLU A N 1
ATOM 766 C CA . GLU A 1 97 ? 13.875 -9.937 -10.110 1.00 88.81 97 GLU A CA 1
ATOM 767 C C . GLU A 1 97 ? 13.460 -9.132 -8.872 1.00 88.81 97 GLU A C 1
ATOM 769 O O . GLU A 1 97 ? 14.115 -8.166 -8.474 1.00 88.81 97 GLU A O 1
ATOM 774 N N . VAL A 1 98 ? 12.316 -9.483 -8.281 1.00 87.00 98 VAL A N 1
ATOM 775 C CA . VAL A 1 98 ? 11.797 -8.749 -7.123 1.00 87.00 98 VAL A CA 1
ATOM 776 C C . VAL A 1 98 ? 12.701 -9.038 -5.923 1.00 87.00 98 VAL A C 1
ATOM 778 O O . VAL A 1 98 ? 12.740 -10.185 -5.480 1.00 87.00 98 VAL A O 1
ATOM 781 N N . PRO A 1 99 ? 13.382 -8.026 -5.347 1.00 79.19 99 PRO A N 1
ATOM 782 C CA . PRO A 1 99 ? 14.303 -8.263 -4.244 1.00 79.19 99 PRO A CA 1
ATOM 783 C C . PRO A 1 99 ? 13.542 -8.778 -3.024 1.00 79.19 99 PRO A C 1
ATOM 785 O O . PRO A 1 99 ? 12.562 -8.141 -2.598 1.00 79.19 99 PRO A O 1
ATOM 788 N N . THR A 1 100 ? 14.009 -9.892 -2.458 1.00 72.06 100 THR A N 1
ATOM 789 C CA . THR A 1 100 ? 13.501 -10.437 -1.194 1.00 72.06 100 THR A CA 1
ATOM 790 C C . THR A 1 100 ? 13.932 -9.568 -0.009 1.00 72.06 100 THR A C 1
ATOM 792 O O . THR A 1 100 ? 14.815 -8.709 -0.111 1.00 72.06 100 THR A O 1
ATOM 795 N N . ARG A 1 101 ? 13.249 -9.725 1.130 1.00 61.19 101 ARG A N 1
ATOM 796 C CA . ARG A 1 101 ? 13.513 -8.938 2.342 1.00 61.19 101 ARG A CA 1
ATOM 797 C C . ARG A 1 101 ? 14.947 -9.224 2.815 1.00 61.19 101 ARG A C 1
ATOM 799 O O . ARG A 1 101 ? 15.266 -10.364 3.116 1.00 61.19 101 ARG A O 1
ATOM 806 N N . GLY A 1 102 ? 15.804 -8.200 2.833 1.00 57.41 102 GLY A N 1
ATOM 807 C CA . GLY A 1 102 ? 17.234 -8.319 3.164 1.00 57.41 102 GLY A CA 1
ATOM 808 C C . GLY A 1 102 ? 18.190 -8.239 1.964 1.00 57.41 102 GLY A C 1
ATOM 809 O O . GLY A 1 102 ? 19.356 -7.914 2.155 1.00 57.41 102 GLY A O 1
ATOM 810 N N . GLN A 1 103 ? 17.704 -8.416 0.728 1.00 56.47 103 GLN A N 1
ATOM 811 C CA . GLN A 1 103 ? 18.495 -8.282 -0.512 1.00 56.47 103 GLN A CA 1
ATOM 812 C C . GLN A 1 103 ? 18.379 -6.887 -1.152 1.00 56.47 103 GLN A C 1
ATOM 814 O O . GLN A 1 103 ? 18.416 -6.726 -2.368 1.00 56.47 103 GLN A O 1
ATOM 819 N N . SER A 1 104 ? 18.196 -5.848 -0.338 1.00 51.44 104 SER A N 1
ATOM 820 C CA . SER A 1 104 ? 18.172 -4.451 -0.799 1.00 51.44 104 SER A CA 1
ATOM 821 C C . SER A 1 104 ? 19.570 -3.860 -1.026 1.00 51.44 104 SER A C 1
ATOM 823 O O . SER A 1 104 ? 19.686 -2.695 -1.395 1.00 51.44 104 SER A O 1
ATOM 825 N N . THR A 1 105 ? 20.631 -4.640 -0.811 1.00 52.66 105 THR A N 1
ATOM 826 C CA . THR A 1 105 ? 22.007 -4.256 -1.134 1.00 52.66 105 THR A CA 1
ATOM 827 C C . THR A 1 105 ? 22.317 -4.555 -2.605 1.00 52.66 105 THR A C 1
ATOM 829 O O . THR A 1 105 ? 21.819 -5.523 -3.179 1.00 52.66 105 THR A O 1
ATOM 832 N N . LYS A 1 106 ? 23.153 -3.705 -3.223 1.00 51.88 106 LYS A N 1
ATOM 833 C CA . LYS A 1 106 ? 23.505 -3.711 -4.660 1.00 51.88 106 LYS A CA 1
ATOM 834 C C . LYS A 1 106 ? 23.888 -5.088 -5.234 1.00 51.88 106 LYS A C 1
ATOM 836 O O . LYS A 1 106 ? 23.698 -5.309 -6.422 1.00 51.88 106 LYS A O 1
ATOM 841 N N . ALA A 1 107 ? 24.382 -6.011 -4.407 1.00 52.22 107 ALA A N 1
ATOM 842 C CA . ALA A 1 107 ? 24.809 -7.353 -4.807 1.00 52.22 107 ALA A CA 1
ATOM 843 C C . ALA A 1 107 ? 23.659 -8.335 -5.136 1.00 52.22 107 ALA A C 1
ATOM 845 O O . ALA A 1 107 ? 23.925 -9.414 -5.654 1.00 52.22 107 ALA A O 1
ATOM 846 N N . GLY A 1 108 ? 22.398 -7.991 -4.838 1.00 56.03 108 GLY A N 1
ATOM 847 C CA . GLY A 1 108 ? 21.241 -8.884 -5.019 1.00 56.03 108 GLY A CA 1
ATOM 848 C C . GLY A 1 108 ? 20.316 -8.555 -6.197 1.00 56.03 108 GLY A C 1
ATOM 849 O O . GLY A 1 108 ? 19.283 -9.203 -6.348 1.00 56.03 108 GLY A O 1
ATOM 850 N N . LEU A 1 109 ? 20.624 -7.537 -7.008 1.00 66.31 109 LEU A N 1
ATOM 851 C CA . LEU A 1 109 ? 19.750 -7.100 -8.104 1.00 66.31 109 LEU A CA 1
ATOM 852 C C . LEU A 1 109 ? 20.109 -7.852 -9.391 1.00 66.31 109 LEU A C 1
ATOM 854 O O . LEU A 1 109 ? 20.986 -7.435 -10.142 1.00 66.31 109 LEU A O 1
ATOM 858 N N . THR A 1 110 ? 19.424 -8.962 -9.653 1.00 74.69 110 THR A N 1
ATOM 859 C CA . THR A 1 110 ? 19.586 -9.754 -10.877 1.00 74.69 110 THR A CA 1
ATOM 860 C C . THR A 1 110 ? 18.745 -9.157 -12.014 1.00 74.69 110 THR A C 1
ATOM 862 O O . THR A 1 110 ? 17.516 -9.063 -11.896 1.00 74.69 110 THR A O 1
ATOM 865 N N . PRO A 1 111 ? 19.361 -8.737 -13.138 1.00 79.75 111 PRO A N 1
ATOM 866 C CA . PRO A 1 111 ? 18.615 -8.359 -14.330 1.00 79.75 111 PRO A CA 1
ATOM 867 C C . PRO A 1 111 ? 17.762 -9.530 -14.801 1.00 79.75 111 PRO A C 1
ATOM 869 O O . PRO A 1 111 ? 18.233 -10.666 -14.908 1.00 79.75 111 PRO A O 1
ATOM 872 N N . LYS A 1 112 ? 16.498 -9.260 -15.120 1.00 76.19 112 LYS A N 1
ATOM 873 C CA . LYS A 1 112 ? 15.612 -10.303 -15.622 1.00 76.19 112 LYS A CA 1
ATOM 874 C C . LYS A 1 112 ? 15.944 -10.579 -17.085 1.00 76.19 112 LYS A C 1
ATOM 876 O O . LYS A 1 112 ? 15.501 -9.861 -17.982 1.00 76.19 112 LYS A O 1
ATOM 881 N N . VAL A 1 113 ? 16.736 -11.620 -17.329 1.00 73.88 113 VAL A N 1
ATOM 882 C CA . VAL A 1 113 ? 17.085 -12.057 -18.686 1.00 73.88 113 VAL A CA 1
ATOM 883 C C . VAL A 1 113 ? 15.813 -12.503 -19.410 1.00 73.88 113 VAL A C 1
ATOM 885 O O . VAL A 1 113 ? 15.026 -13.293 -18.880 1.00 73.88 113 VAL A O 1
ATOM 888 N N . LYS A 1 114 ? 15.591 -11.990 -20.627 1.00 66.94 114 LYS A N 1
ATOM 889 C CA . LYS A 1 114 ? 14.530 -12.493 -21.506 1.00 66.94 114 LYS A CA 1
ATOM 890 C C . LYS A 1 114 ? 14.893 -13.928 -21.891 1.00 66.94 114 LYS A C 1
ATOM 892 O O . LYS A 1 114 ? 15.828 -14.136 -22.649 1.00 66.94 114 LYS A O 1
ATOM 897 N N . ARG A 1 115 ? 14.185 -14.901 -21.320 1.00 72.44 115 ARG A N 1
ATOM 898 C CA . ARG A 1 115 ? 14.270 -16.307 -21.726 1.00 72.44 115 ARG A CA 1
ATOM 899 C C . ARG A 1 115 ? 13.252 -16.551 -22.829 1.00 72.44 115 ARG A C 1
ATOM 901 O O . ARG A 1 115 ? 12.122 -16.063 -22.719 1.00 72.44 115 ARG A O 1
ATOM 908 N N . ASP A 1 116 ? 13.645 -17.304 -23.847 1.00 77.44 116 ASP A N 1
ATOM 909 C CA . ASP A 1 116 ? 12.708 -17.736 -24.875 1.00 77.44 116 ASP A CA 1
ATOM 910 C C . ASP A 1 116 ? 11.606 -18.615 -24.263 1.00 77.44 116 ASP A C 1
ATOM 912 O O . ASP A 1 116 ? 11.847 -19.328 -23.278 1.00 77.44 116 ASP A O 1
ATOM 916 N N . PRO A 1 117 ? 10.367 -18.545 -24.784 1.00 80.69 117 PRO A N 1
ATOM 917 C CA . PRO A 1 117 ? 9.284 -19.389 -24.307 1.00 80.69 117 PRO A CA 1
ATOM 918 C C . PRO A 1 117 ? 9.655 -20.866 -24.461 1.00 80.69 117 PRO A C 1
ATOM 920 O O . PRO A 1 117 ? 10.130 -21.283 -25.514 1.00 80.69 117 PRO A O 1
ATOM 923 N N . SER A 1 118 ? 9.399 -21.678 -23.433 1.00 88.50 118 SER A N 1
ATOM 924 C CA . SER A 1 118 ? 9.557 -23.129 -23.561 1.00 88.50 118 SER A CA 1
ATOM 925 C C . SER A 1 118 ? 8.583 -23.691 -24.603 1.00 88.50 118 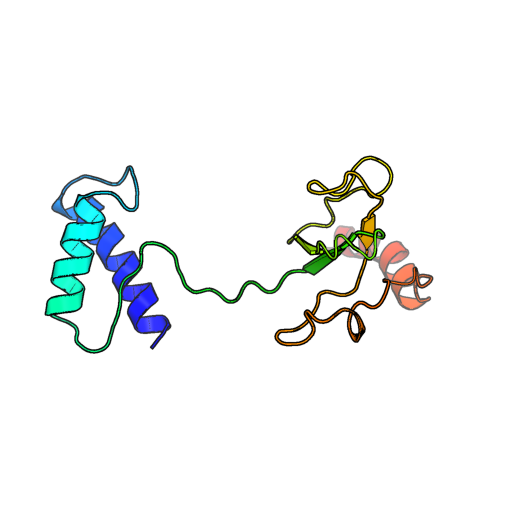SER A C 1
ATOM 927 O O . SER A 1 118 ? 7.507 -23.126 -24.817 1.00 88.50 118 SER A O 1
ATOM 929 N N . GLY A 1 119 ? 8.910 -24.848 -25.191 1.00 89.56 119 GLY A N 1
ATOM 930 C CA . GLY A 1 119 ? 8.007 -25.541 -26.121 1.00 89.56 119 GLY A CA 1
ATOM 931 C C . GLY A 1 119 ? 6.612 -25.779 -25.528 1.00 89.56 119 GLY A C 1
ATOM 932 O O . GLY A 1 119 ? 5.607 -25.575 -26.200 1.00 89.56 119 GLY A O 1
ATOM 933 N N . PHE A 1 120 ? 6.531 -26.080 -24.226 1.00 86.94 120 PHE A N 1
ATOM 934 C CA . PHE A 1 120 ? 5.256 -26.191 -23.511 1.00 86.94 120 PHE A CA 1
ATOM 935 C C . PHE A 1 120 ? 4.481 -24.863 -23.454 1.00 86.94 120 PHE A C 1
ATOM 937 O O . PHE A 1 120 ? 3.271 -24.845 -23.655 1.00 86.94 120 PHE A O 1
ATOM 944 N N . SER A 1 121 ? 5.159 -23.736 -23.210 1.00 86.38 121 SER A N 1
ATOM 945 C CA . SER A 1 121 ? 4.526 -22.409 -23.192 1.00 86.38 121 SER A CA 1
ATOM 946 C C . SER A 1 121 ? 3.940 -22.037 -24.559 1.00 86.38 121 SER A C 1
ATOM 948 O O . SER A 1 121 ? 2.829 -21.507 -24.633 1.00 86.38 121 SER A O 1
ATOM 950 N N . LEU A 1 122 ? 4.656 -22.363 -25.643 1.00 89.56 122 LEU A N 1
ATOM 951 C CA . LEU A 1 122 ? 4.171 -22.188 -27.016 1.00 89.56 122 LEU A CA 1
ATOM 952 C C . LEU A 1 122 ? 2.945 -23.064 -27.284 1.00 89.56 122 LEU A C 1
ATOM 954 O O . LEU A 1 122 ? 1.907 -22.539 -27.681 1.00 89.56 122 LEU A O 1
ATOM 958 N N . PHE A 1 123 ? 3.024 -24.353 -26.944 1.00 91.81 123 PHE A N 1
ATOM 959 C CA . PHE A 1 123 ? 1.907 -25.287 -27.073 1.00 91.81 123 PHE A CA 1
ATOM 960 C C . PHE A 1 123 ? 0.657 -24.794 -26.327 1.00 91.81 123 PHE A C 1
ATOM 962 O O . PHE A 1 123 ? -0.434 -24.754 -26.896 1.00 91.81 123 PHE A O 1
ATOM 969 N N . VAL A 1 124 ? 0.793 -24.359 -25.069 1.00 90.75 124 VAL A N 1
ATOM 970 C CA . VAL A 1 124 ? -0.333 -23.816 -24.290 1.00 90.75 124 VAL A CA 1
ATOM 971 C C . VAL A 1 124 ? -0.895 -22.557 -24.949 1.00 90.75 124 VAL A C 1
ATOM 973 O O . VAL A 1 124 ? -2.113 -22.395 -25.028 1.00 90.75 124 VAL A O 1
ATOM 976 N N . LYS A 1 125 ? -0.042 -21.657 -25.445 1.00 87.44 125 LYS A N 1
ATOM 977 C CA . LYS A 1 125 ? -0.486 -20.439 -26.132 1.00 87.44 125 LYS A CA 1
ATOM 978 C C . LYS A 1 125 ? -1.301 -20.761 -27.389 1.00 87.44 125 LYS A C 1
ATOM 980 O O . LYS A 1 125 ? -2.341 -20.139 -27.591 1.00 87.44 125 LYS A O 1
ATOM 985 N N . GLU A 1 126 ? -0.858 -21.727 -28.185 1.00 91.19 126 GLU A N 1
ATOM 986 C CA . GLU A 1 126 ? -1.536 -22.167 -29.410 1.00 91.19 126 GLU A CA 1
ATOM 987 C C . GLU A 1 126 ? -2.874 -22.854 -29.112 1.00 91.19 126 GLU A C 1
ATOM 989 O O . GLU A 1 126 ? -3.891 -22.534 -29.725 1.00 91.19 126 GLU A O 1
ATOM 994 N N . ASN A 1 127 ? -2.900 -23.745 -28.119 1.00 90.31 127 ASN A N 1
ATOM 995 C CA . ASN A 1 127 ? -4.042 -24.633 -27.891 1.00 90.31 127 ASN A CA 1
ATOM 996 C C . ASN A 1 127 ? -5.071 -24.077 -26.889 1.00 90.31 127 ASN A C 1
ATOM 998 O O . ASN A 1 127 ? -6.245 -24.449 -26.934 1.00 90.31 127 ASN A O 1
ATOM 1002 N N . SER A 1 128 ? -4.687 -23.142 -26.010 1.00 86.69 128 SER A N 1
ATOM 1003 C CA . SER A 1 128 ? -5.572 -22.621 -24.948 1.00 86.69 128 SER A CA 1
ATOM 1004 C C . SER A 1 128 ? -6.853 -21.961 -25.462 1.00 86.69 128 SER A C 1
ATOM 1006 O O . SER A 1 128 ? -7.875 -22.007 -24.777 1.00 86.69 128 SER A O 1
ATOM 1008 N N . ARG A 1 129 ? -6.832 -21.359 -26.658 1.00 85.19 129 ARG A N 1
ATOM 1009 C CA . ARG A 1 129 ? -8.023 -20.740 -27.256 1.00 85.19 129 ARG A CA 1
ATOM 1010 C C . ARG A 1 129 ? -9.064 -21.782 -27.658 1.00 85.19 129 ARG A C 1
ATOM 1012 O O . ARG A 1 129 ? -10.233 -21.591 -27.344 1.00 85.19 129 ARG A O 1
ATOM 1019 N N . SER A 1 130 ? -8.633 -22.866 -28.303 1.00 87.44 130 SER A N 1
ATOM 1020 C CA . SER A 1 130 ? -9.522 -23.952 -28.734 1.00 87.44 130 SER A CA 1
ATOM 1021 C C . SER A 1 130 ? -10.181 -24.626 -27.534 1.00 87.44 130 SER A C 1
ATOM 1023 O O . SER A 1 130 ? -11.385 -24.847 -27.537 1.00 87.44 130 SER A O 1
ATOM 1025 N N . VAL A 1 131 ? -9.410 -24.880 -26.471 1.00 84.75 131 VAL A N 1
ATOM 1026 C CA . VAL A 1 131 ? -9.933 -25.498 -25.242 1.00 84.75 131 VAL A CA 1
ATOM 1027 C C . VAL A 1 131 ? -10.990 -24.612 -24.577 1.00 84.75 131 VAL A C 1
ATOM 1029 O O . VAL A 1 131 ? -12.044 -25.102 -24.195 1.00 84.75 131 VAL A O 1
ATOM 1032 N N . ARG A 1 132 ? -10.763 -23.293 -24.491 1.00 85.19 132 ARG A N 1
ATOM 1033 C CA . ARG A 1 132 ? -11.747 -22.354 -23.915 1.00 85.19 132 ARG A CA 1
ATOM 1034 C C . ARG A 1 132 ? -13.031 -22.220 -24.727 1.00 85.19 132 ARG A C 1
ATOM 1036 O O . ARG A 1 132 ? -14.014 -21.752 -24.181 1.00 85.19 132 ARG A O 1
ATOM 1043 N N . GLN A 1 133 ? -13.001 -22.542 -26.018 1.00 83.50 133 GLN A N 1
ATOM 1044 C CA . GLN A 1 133 ? -14.185 -22.518 -26.881 1.00 83.50 133 GLN A CA 1
ATOM 1045 C C . GLN A 1 133 ? -14.997 -23.817 -26.804 1.00 83.50 133 GLN A C 1
ATOM 1047 O O . GLN A 1 133 ? -16.140 -23.834 -27.244 1.00 83.50 133 GLN A O 1
ATOM 1052 N N . GLN A 1 134 ? -14.404 -24.894 -26.284 1.00 79.31 134 GLN A N 1
ATOM 1053 C CA . GLN A 1 134 ? -15.053 -26.194 -26.089 1.00 79.31 134 GLN A CA 1
ATOM 1054 C C . GLN A 1 134 ? -15.654 -26.364 -24.683 1.00 79.31 134 GLN A C 1
ATOM 1056 O O . GLN A 1 134 ? -16.306 -27.376 -24.433 1.00 79.31 134 GLN A O 1
ATOM 1061 N N . MET A 1 135 ? -15.423 -25.405 -23.778 1.00 57.03 135 MET A N 1
ATOM 1062 C CA . MET A 1 135 ? -16.072 -25.301 -22.464 1.00 57.03 135 MET A CA 1
ATOM 1063 C C . MET A 1 135 ? -17.214 -24.293 -22.519 1.00 57.03 135 MET A C 1
ATOM 1065 O O . MET A 1 135 ? -18.222 -24.541 -21.826 1.00 57.03 135 MET A O 1
#

Organism: NCBI:txid420281

pLDDT: mean 87.05, std 11.49, range [51.44, 98.19]

Foldseek 3Di:
DQVVLVVQLVVLQVCCCPPVVDPPPVCDPSSVVSQVVSCVVDDPYHHDPDRPDPDDFDWKKFFPPPVPLDMDTHNDPPDDQVPDADPPPRGTIAIFGDQDDPQSDPVNTHGDDDDDDDPVRVVCVVCVVVVVVVD